Protein AF-A0A183U6B3-F1 (afdb_monomer_lite)

Radius of gyration: 12.46 Å; chains: 1; bounding box: 27×21×33 Å

Organism: Toxocara canis (NCBI:txid6265)

Sequence (71 aa):
MLDVIEIFGYDVQPNFSTLQMRRSGTPVATDTLDKSKWFYNAEKRIVHIETKNFIDLCSDGDVEISWKNIL

Foldseek 3Di:
DDFKDKDFPAADFFDCVQKWKDQVNHTDDCVPFDQVPWGADNVRRMTMGGTPCPDDCVPSPDMDIDGDDDD

Secondary structure (DSSP, 8-state):
-EEEEEEES--S---GGG-EEEETTEEE--SSS--TT-EEETTTTEEEEEEEEEE-TTTS-SEEEE-----

pLDDT: mean 92.71, std 5.54, range [63.34, 98.5]

Structure (mmCIF, N/CA/C/O backbone):
data_AF-A0A183U6B3-F1
#
_entry.id   AF-A0A183U6B3-F1
#
loop_
_atom_site.group_PDB
_atom_site.id
_atom_site.type_symbol
_atom_site.label_atom_id
_atom_site.label_alt_id
_atom_site.label_comp_id
_atom_site.label_asym_id
_atom_site.label_entity_id
_atom_site.label_seq_id
_atom_site.pdbx_PDB_ins_code
_atom_site.Cartn_x
_atom_site.Cartn_y
_atom_site.Cartn_z
_atom_site.occupancy
_atom_site.B_iso_or_equiv
_atom_site.auth_seq_id
_atom_site.auth_comp_id
_atom_site.auth_asym_id
_atom_site.auth_atom_id
_atom_site.pdbx_PDB_model_num
ATOM 1 N N . MET A 1 1 ? 0.445 6.737 -14.120 1.00 88.06 1 MET A N 1
ATOM 2 C CA . MET A 1 1 ? 1.036 6.699 -12.772 1.00 88.06 1 MET A CA 1
ATOM 3 C C . MET A 1 1 ? -0.075 6.691 -11.740 1.00 88.06 1 MET A C 1
ATOM 5 O O . MET A 1 1 ? -0.992 7.496 -11.857 1.00 88.06 1 MET A O 1
ATOM 9 N N . LEU A 1 2 ? -0.017 5.761 -10.796 1.00 90.50 2 LEU A N 1
ATOM 10 C CA . LEU A 1 2 ? -0.895 5.671 -9.639 1.00 90.50 2 LEU A CA 1
ATOM 11 C C . LEU A 1 2 ? -0.069 6.031 -8.403 1.00 90.50 2 LEU A C 1
ATOM 13 O O . LEU A 1 2 ? 0.940 5.381 -8.139 1.00 90.50 2 LEU A O 1
ATOM 17 N N . ASP A 1 3 ? -0.508 7.055 -7.675 1.00 94.94 3 ASP A N 1
ATOM 18 C CA . ASP A 1 3 ? 0.202 7.582 -6.501 1.00 94.94 3 ASP A CA 1
ATOM 19 C C . ASP A 1 3 ? -0.499 7.244 -5.178 1.00 94.94 3 ASP A C 1
ATOM 21 O O . ASP A 1 3 ? 0.137 7.215 -4.125 1.00 94.94 3 ASP A O 1
ATOM 25 N N . VAL A 1 4 ? -1.812 6.991 -5.227 1.00 96.19 4 VAL A N 1
ATOM 26 C CA . VAL A 1 4 ? -2.657 6.785 -4.046 1.00 96.19 4 VAL A CA 1
ATOM 27 C C . VAL A 1 4 ? -3.454 5.495 -4.189 1.00 96.19 4 VAL A C 1
ATOM 29 O O . VAL A 1 4 ? -4.079 5.256 -5.222 1.00 96.19 4 VAL A O 1
ATOM 32 N N . ILE A 1 5 ? -3.459 4.688 -3.130 1.00 96.00 5 ILE A N 1
ATOM 33 C CA . ILE A 1 5 ? -4.339 3.532 -2.957 1.00 96.00 5 ILE A CA 1
ATOM 34 C C . ILE A 1 5 ? -5.122 3.721 -1.659 1.00 96.00 5 ILE A C 1
ATOM 36 O O . ILE A 1 5 ? -4.534 3.902 -0.591 1.00 96.00 5 ILE A O 1
ATOM 40 N N . GLU A 1 6 ? -6.448 3.626 -1.751 1.00 97.62 6 GLU A N 1
ATOM 41 C CA . GLU A 1 6 ? -7.338 3.604 -0.592 1.00 97.62 6 GLU A CA 1
ATOM 42 C C . GLU A 1 6 ? -8.142 2.306 -0.557 1.00 97.62 6 GLU A C 1
ATOM 44 O O . GLU A 1 6 ? -8.753 1.907 -1.550 1.00 97.62 6 GLU A O 1
ATOM 49 N N . ILE A 1 7 ? -8.140 1.644 0.602 1.00 97.69 7 ILE A N 1
ATOM 50 C CA . ILE A 1 7 ? -8.900 0.414 0.843 1.00 97.69 7 ILE A CA 1
ATOM 51 C C . ILE A 1 7 ? -9.937 0.703 1.917 1.00 97.69 7 ILE A C 1
ATOM 53 O O . ILE A 1 7 ? -9.593 1.002 3.061 1.00 97.69 7 ILE A O 1
ATOM 57 N N . PHE A 1 8 ? -11.206 0.605 1.534 1.00 98.00 8 PHE A N 1
ATOM 58 C CA . PHE A 1 8 ? -12.356 0.901 2.383 1.00 98.00 8 PHE A CA 1
ATOM 59 C C . PHE A 1 8 ? -12.883 -0.362 3.063 1.00 98.00 8 PHE A C 1
ATOM 61 O O . PHE A 1 8 ? -12.843 -1.450 2.490 1.00 98.00 8 PHE A O 1
ATOM 68 N N . GLY A 1 9 ? -13.418 -0.207 4.275 1.00 97.19 9 GLY A N 1
ATOM 69 C CA . GLY A 1 9 ? -13.980 -1.316 5.047 1.00 97.19 9 GLY A CA 1
ATOM 70 C C . GLY A 1 9 ? -12.924 -2.287 5.579 1.00 97.19 9 GLY A C 1
ATOM 71 O O . GLY A 1 9 ? -13.239 -3.442 5.844 1.00 97.19 9 GLY A O 1
ATOM 72 N N . TYR A 1 10 ? -11.677 -1.840 5.732 1.00 96.12 10 TYR A N 1
ATOM 73 C CA . TYR A 1 10 ? -10.584 -2.673 6.223 1.00 96.12 10 TYR A CA 1
ATOM 74 C C . TYR A 1 10 ? -10.700 -2.859 7.744 1.00 96.12 10 TYR A C 1
ATOM 76 O O . TYR A 1 10 ? -10.804 -1.880 8.475 1.00 96.12 10 TYR A O 1
ATOM 84 N N . ASP A 1 11 ? -10.741 -4.102 8.223 1.00 93.44 11 ASP A N 1
ATOM 85 C CA . ASP A 1 11 ? -11.181 -4.416 9.596 1.00 93.44 11 ASP A CA 1
ATOM 86 C C . ASP A 1 11 ? -10.116 -4.278 10.683 1.00 93.44 11 ASP A C 1
ATOM 88 O O . ASP A 1 11 ? -10.440 -4.131 11.860 1.00 93.44 11 ASP A O 1
ATOM 92 N N . VAL A 1 12 ? -8.844 -4.356 10.310 1.00 94.12 12 VAL A N 1
ATOM 93 C CA . VAL A 1 12 ? -7.738 -4.494 11.262 1.00 94.12 12 VAL A CA 1
ATOM 94 C C . VAL A 1 12 ? -6.631 -3.505 10.948 1.00 94.12 12 VAL A C 1
ATOM 96 O O . VAL A 1 12 ? -6.476 -3.082 9.808 1.00 94.12 12 VAL A O 1
ATOM 99 N N . GLN A 1 13 ? -5.820 -3.149 11.943 1.00 94.50 13 GLN A N 1
ATOM 100 C CA . GLN A 1 13 ? -4.639 -2.321 11.705 1.00 94.50 13 GLN A CA 1
ATOM 101 C C . GLN A 1 13 ? -3.701 -3.038 10.706 1.00 94.50 13 GLN A C 1
ATOM 103 O O . GLN A 1 13 ? -3.224 -4.136 11.011 1.00 94.50 13 GLN A O 1
ATOM 108 N N . PRO A 1 14 ? -3.405 -2.456 9.526 1.00 95.75 14 PRO A N 1
ATOM 109 C CA . PRO A 1 14 ? -2.481 -3.055 8.575 1.00 95.75 14 PRO A CA 1
ATOM 110 C C . PRO A 1 14 ? -1.061 -3.088 9.145 1.00 95.75 14 PRO A C 1
ATOM 112 O O . PRO A 1 14 ? -0.579 -2.104 9.715 1.00 95.75 14 PRO A O 1
ATOM 115 N N . ASN A 1 15 ? -0.369 -4.210 8.945 1.00 94.50 15 ASN A N 1
ATOM 116 C CA . ASN A 1 15 ? 1.033 -4.357 9.323 1.00 94.50 15 ASN A CA 1
ATOM 117 C C . ASN A 1 15 ? 1.963 -4.227 8.105 1.00 94.50 15 ASN A C 1
ATOM 119 O O . ASN A 1 15 ? 2.432 -5.217 7.534 1.00 94.50 15 ASN A O 1
ATOM 123 N N . PHE A 1 16 ? 2.287 -2.984 7.747 1.00 93.19 16 PHE A N 1
ATOM 124 C CA . PHE A 1 16 ? 3.162 -2.664 6.614 1.00 93.19 16 PHE A CA 1
ATOM 125 C C . PHE A 1 16 ? 4.630 -3.087 6.786 1.00 93.19 16 PHE A C 1
ATOM 127 O O . PHE A 1 16 ? 5.398 -2.995 5.826 1.00 93.19 16 PHE A O 1
ATOM 134 N N . SER A 1 17 ? 5.044 -3.564 7.968 1.00 91.38 17 SER A N 1
ATOM 135 C CA . SER A 1 17 ? 6.385 -4.149 8.146 1.00 91.38 17 SER A CA 1
ATOM 136 C C . SER A 1 17 ? 6.543 -5.483 7.407 1.00 91.38 17 SER A C 1
ATOM 138 O O . SER A 1 17 ? 7.655 -5.877 7.074 1.00 91.38 17 SER A O 1
ATOM 140 N N . THR A 1 18 ? 5.427 -6.153 7.102 1.00 93.88 18 THR A N 1
ATOM 141 C CA . THR A 1 18 ? 5.389 -7.428 6.366 1.00 93.88 18 THR A CA 1
ATOM 142 C C . THR A 1 18 ? 5.131 -7.247 4.872 1.00 93.88 18 THR A C 1
ATOM 144 O O . THR A 1 18 ? 4.870 -8.228 4.175 1.00 93.88 18 THR A O 1
ATOM 147 N N . LEU A 1 19 ? 5.154 -6.000 4.392 1.00 95.31 19 LEU A N 1
ATOM 148 C CA . LEU A 1 19 ? 4.803 -5.684 3.020 1.00 95.31 19 LEU A CA 1
ATOM 149 C C . LEU A 1 19 ? 5.773 -6.336 2.034 1.00 95.31 19 LEU A C 1
ATOM 151 O O . LEU A 1 19 ? 6.989 -6.273 2.197 1.00 95.31 19 LEU A O 1
ATOM 155 N N . GLN A 1 20 ? 5.205 -6.920 0.988 1.00 95.81 20 GLN A N 1
ATOM 156 C CA . GLN A 1 20 ? 5.904 -7.444 -0.172 1.00 95.81 20 GLN A CA 1
ATOM 157 C C . GLN A 1 20 ? 5.305 -6.813 -1.426 1.00 95.81 20 GLN A C 1
ATOM 159 O O . GLN A 1 20 ? 4.091 -6.624 -1.520 1.00 95.81 20 GLN A O 1
ATOM 164 N N . MET A 1 21 ? 6.168 -6.497 -2.388 1.00 94.81 21 MET A N 1
ATOM 165 C CA . MET A 1 21 ? 5.768 -5.986 -3.692 1.00 94.81 21 MET A CA 1
ATOM 166 C C . MET A 1 21 ? 6.435 -6.807 -4.791 1.00 94.81 21 MET A C 1
ATOM 168 O O . MET A 1 21 ? 7.624 -7.130 -4.702 1.00 94.81 21 MET A O 1
ATOM 172 N N . ARG A 1 22 ? 5.678 -7.127 -5.839 1.00 94.81 22 ARG A N 1
ATOM 173 C CA . ARG A 1 22 ? 6.190 -7.745 -7.064 1.00 94.81 22 ARG A CA 1
ATOM 174 C C . ARG A 1 22 ? 5.724 -6.958 -8.278 1.00 94.81 22 ARG A C 1
ATOM 176 O O . ARG A 1 22 ? 4.592 -6.485 -8.306 1.00 94.81 22 ARG A O 1
ATOM 183 N N . ARG A 1 23 ? 6.585 -6.864 -9.289 1.00 92.69 23 ARG A N 1
ATOM 184 C CA . ARG A 1 23 ? 6.257 -6.340 -10.621 1.00 92.69 23 ARG A CA 1
ATOM 185 C C . ARG A 1 23 ? 6.523 -7.431 -11.642 1.00 92.69 23 ARG A C 1
ATOM 187 O O . ARG A 1 23 ? 7.646 -7.929 -11.731 1.00 92.69 23 ARG A O 1
ATOM 194 N N . SER A 1 24 ? 5.478 -7.868 -12.338 1.00 90.06 24 SER A N 1
ATOM 195 C CA . SER A 1 24 ? 5.518 -8.997 -13.274 1.00 90.06 24 SER A CA 1
ATOM 196 C C . SER A 1 24 ? 6.219 -10.230 -12.669 1.00 90.06 24 SER A C 1
ATOM 198 O O . SER A 1 24 ? 7.131 -10.814 -13.249 1.00 90.06 24 SER A O 1
ATOM 200 N N . GLY A 1 25 ? 5.857 -10.568 -11.424 1.00 91.00 25 GLY A N 1
ATOM 201 C CA . GLY A 1 25 ? 6.421 -11.688 -10.655 1.00 91.00 25 GLY A CA 1
ATOM 202 C C . GLY A 1 25 ? 7.781 -11.430 -9.987 1.00 91.00 25 GLY A C 1
ATOM 203 O O . GLY A 1 25 ? 8.142 -12.157 -9.054 1.00 91.00 25 GLY A O 1
ATOM 204 N N . THR A 1 26 ? 8.506 -10.380 -10.380 1.00 92.44 26 THR A N 1
ATOM 205 C CA . THR A 1 26 ? 9.831 -10.044 -9.834 1.00 92.44 26 THR A CA 1
ATOM 206 C C . THR A 1 26 ? 9.695 -9.264 -8.523 1.00 92.44 26 THR A C 1
ATOM 208 O O . THR A 1 26 ? 9.024 -8.230 -8.517 1.00 92.44 26 THR A O 1
ATOM 211 N N . PRO A 1 27 ? 10.304 -9.715 -7.407 1.00 94.38 27 PRO A N 1
ATOM 212 C CA . PRO A 1 27 ? 10.307 -8.963 -6.154 1.00 94.38 27 PRO A CA 1
ATOM 213 C C . PRO A 1 27 ? 10.951 -7.584 -6.309 1.00 94.38 27 PRO A C 1
ATOM 215 O O . PRO A 1 27 ? 12.002 -7.452 -6.935 1.00 94.38 27 PRO A O 1
ATOM 218 N N . VAL A 1 28 ? 10.341 -6.574 -5.694 1.00 91.62 28 VAL A N 1
ATOM 219 C CA . VAL A 1 28 ? 10.852 -5.199 -5.662 1.00 91.62 28 VAL A CA 1
ATOM 220 C C . VAL A 1 28 ? 11.253 -4.847 -4.235 1.00 91.62 28 VAL A C 1
ATOM 222 O O . VAL A 1 28 ? 10.571 -5.220 -3.282 1.00 91.62 28 VAL A O 1
ATOM 225 N N . ALA A 1 29 ? 12.368 -4.134 -4.082 1.00 90.12 29 ALA A N 1
ATOM 226 C CA . ALA A 1 29 ? 12.815 -3.639 -2.787 1.00 90.12 29 ALA A CA 1
ATOM 227 C C . ALA A 1 29 ? 11.843 -2.563 -2.264 1.00 90.12 29 ALA A C 1
ATOM 229 O O . ALA A 1 29 ? 11.588 -1.564 -2.933 1.00 90.12 29 ALA A O 1
ATOM 230 N N . THR A 1 30 ? 11.268 -2.784 -1.081 1.00 88.38 30 THR A N 1
ATOM 231 C CA . THR A 1 30 ? 10.212 -1.931 -0.492 1.00 88.38 30 THR A CA 1
ATOM 232 C C . THR A 1 30 ? 10.696 -1.079 0.682 1.00 88.38 30 THR A C 1
ATOM 234 O O . THR A 1 30 ? 9.913 -0.357 1.299 1.00 88.38 30 THR A O 1
ATOM 237 N N . ASP A 1 31 ? 11.968 -1.215 1.037 1.00 85.56 31 ASP A N 1
ATOM 238 C CA . ASP A 1 31 ? 12.693 -0.443 2.050 1.00 85.56 31 ASP A CA 1
ATOM 239 C C . ASP A 1 31 ? 12.943 1.007 1.611 1.00 85.56 31 ASP A C 1
ATOM 241 O O . ASP A 1 31 ? 13.023 1.899 2.449 1.00 85.56 31 ASP A O 1
ATOM 245 N N . THR A 1 32 ? 12.994 1.244 0.300 1.00 85.31 32 THR A N 1
ATOM 246 C CA . THR A 1 32 ? 13.166 2.574 -0.308 1.00 85.31 32 THR A CA 1
ATOM 247 C C . THR A 1 32 ? 11.861 3.345 -0.524 1.00 85.31 32 THR A C 1
ATOM 249 O O . THR A 1 32 ? 11.899 4.513 -0.909 1.00 85.31 32 THR A O 1
ATOM 252 N N . LEU A 1 33 ? 10.703 2.721 -0.282 1.00 90.25 33 LEU A N 1
ATOM 253 C CA . LEU A 1 33 ? 9.410 3.390 -0.422 1.00 90.25 33 LEU A CA 1
ATOM 254 C C . LEU A 1 33 ? 9.243 4.452 0.668 1.00 90.25 33 LEU A C 1
ATOM 256 O O . LEU A 1 33 ? 9.364 4.158 1.858 1.00 90.25 33 LEU A O 1
ATOM 260 N N . ASP A 1 34 ? 8.889 5.671 0.263 1.00 91.75 34 ASP A N 1
ATOM 261 C CA . ASP A 1 34 ? 8.449 6.700 1.200 1.00 91.75 34 ASP A CA 1
ATOM 262 C C . ASP A 1 34 ? 7.059 6.337 1.740 1.00 91.75 34 ASP A C 1
ATOM 264 O O . ASP A 1 34 ? 6.056 6.404 1.023 1.00 91.75 34 ASP A O 1
ATOM 268 N N . LYS A 1 35 ? 7.029 5.932 3.015 1.00 92.56 35 LYS A N 1
ATOM 269 C CA . LYS A 1 35 ? 5.822 5.550 3.761 1.00 92.56 35 LYS A CA 1
ATOM 270 C C . LYS A 1 35 ? 5.324 6.657 4.696 1.00 92.56 35 LYS A C 1
ATOM 272 O O . LYS A 1 35 ? 4.445 6.405 5.515 1.00 92.56 35 LYS A O 1
ATOM 277 N N . SER A 1 36 ? 5.871 7.875 4.614 1.00 94.44 36 SER A N 1
ATOM 278 C CA . SER A 1 36 ? 5.548 8.981 5.536 1.00 94.44 36 SER A CA 1
ATOM 279 C C . SER A 1 36 ? 4.069 9.375 5.539 1.00 94.44 36 SER A C 1
ATOM 281 O O . SER A 1 36 ? 3.567 9.883 6.540 1.00 94.44 36 SER A O 1
ATOM 283 N N . LYS A 1 37 ? 3.365 9.111 4.436 1.00 96.88 37 LYS A N 1
ATOM 284 C CA . LYS A 1 37 ? 1.932 9.377 4.275 1.00 96.88 37 LYS A CA 1
ATOM 285 C C . LYS A 1 37 ? 1.057 8.132 4.374 1.00 96.88 37 LYS A C 1
ATOM 287 O O . LYS A 1 37 ? -0.119 8.189 4.044 1.00 96.88 37 LYS A O 1
ATOM 292 N N . TRP A 1 38 ? 1.601 6.999 4.802 1.00 96.75 38 TRP A N 1
ATOM 293 C CA . TRP A 1 38 ? 0.826 5.770 4.921 1.00 96.75 38 TRP A CA 1
ATOM 294 C C . TRP A 1 38 ? 0.193 5.699 6.300 1.00 96.75 38 TRP A C 1
ATOM 296 O O . TRP A 1 38 ? 0.887 5.781 7.314 1.00 96.75 38 TRP A O 1
ATOM 306 N N . PHE A 1 39 ? -1.121 5.520 6.358 1.00 97.06 39 PHE A N 1
ATOM 307 C CA . PHE A 1 39 ? -1.825 5.440 7.631 1.00 97.06 39 PHE A CA 1
ATOM 308 C C . PHE A 1 39 ? -3.096 4.601 7.535 1.00 97.06 39 PHE A C 1
ATOM 310 O O . PHE A 1 39 ? -3.615 4.306 6.459 1.00 97.06 39 PHE A O 1
ATOM 317 N N . TYR A 1 40 ? -3.603 4.217 8.703 1.00 97.88 40 TYR A N 1
ATOM 318 C CA . TYR A 1 40 ? -4.904 3.584 8.849 1.00 97.88 40 TYR A CA 1
ATOM 319 C C . TYR A 1 40 ? -5.807 4.485 9.681 1.00 97.88 40 TYR A C 1
ATOM 321 O O . TYR A 1 40 ? -5.468 4.849 10.807 1.00 97.88 40 TYR A O 1
ATOM 329 N N . ASN A 1 41 ? -6.955 4.854 9.122 1.00 97.75 41 ASN A N 1
ATOM 330 C CA . ASN A 1 41 ? -8.015 5.526 9.855 1.00 97.75 41 ASN A CA 1
ATOM 331 C C . ASN A 1 41 ? -8.983 4.465 10.393 1.00 97.75 41 ASN A C 1
ATOM 333 O O . ASN A 1 41 ? -9.825 3.962 9.648 1.00 97.75 41 ASN A O 1
ATOM 337 N N . ALA A 1 42 ? -8.867 4.145 11.684 1.00 96.44 42 ALA A N 1
ATOM 338 C CA . ALA A 1 42 ? -9.684 3.122 12.333 1.00 96.44 42 ALA A CA 1
ATOM 339 C C . ALA A 1 42 ? -11.172 3.498 12.432 1.00 96.44 42 ALA A C 1
ATOM 341 O O . ALA A 1 42 ? -12.026 2.629 12.284 1.00 96.44 42 ALA A O 1
ATOM 342 N N . GLU A 1 43 ? -11.495 4.781 12.623 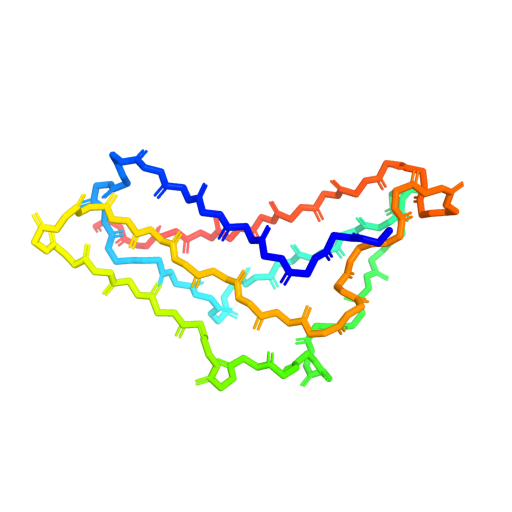1.00 97.44 43 GLU A N 1
ATOM 343 C CA . GLU A 1 43 ? -12.886 5.254 12.709 1.00 97.44 43 GLU A CA 1
ATOM 344 C C . GLU A 1 43 ? -13.633 5.050 11.389 1.00 97.44 43 GLU A C 1
ATOM 346 O O . GLU A 1 43 ? -14.796 4.654 11.370 1.00 97.44 43 GLU A O 1
ATOM 351 N N . LYS A 1 44 ? -12.948 5.305 10.270 1.00 97.69 44 LYS A N 1
ATOM 352 C CA . LYS A 1 44 ? -13.507 5.168 8.920 1.00 97.69 44 LYS A CA 1
ATOM 353 C C . LYS A 1 44 ? -13.234 3.805 8.286 1.00 97.69 44 LYS A C 1
ATOM 355 O O . LYS A 1 44 ? -13.778 3.532 7.220 1.00 97.69 44 LYS A O 1
ATOM 360 N N . ARG A 1 45 ? -12.406 2.964 8.918 1.00 97.75 45 ARG A N 1
ATOM 361 C CA . ARG A 1 45 ? -11.921 1.681 8.379 1.00 97.75 45 ARG A CA 1
ATOM 362 C C . ARG A 1 45 ? -11.276 1.847 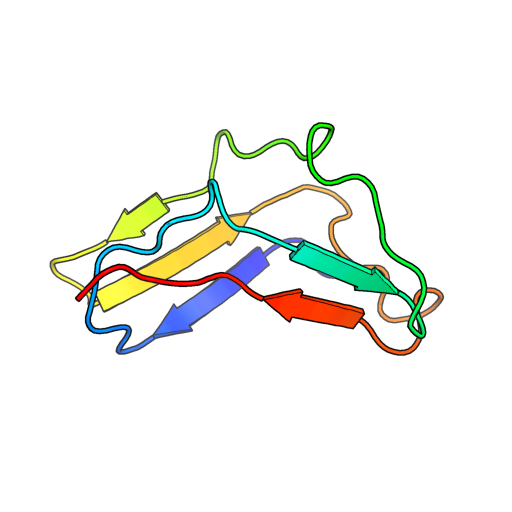6.998 1.00 97.75 45 ARG A C 1
ATOM 364 O O . ARG A 1 45 ? -11.591 1.113 6.061 1.00 97.75 45 ARG A O 1
ATOM 371 N N . ILE A 1 46 ? -10.406 2.851 6.865 1.00 98.50 46 ILE A N 1
ATOM 372 C CA . ILE A 1 46 ? -9.715 3.178 5.607 1.00 98.50 46 ILE A CA 1
ATOM 373 C C . ILE A 1 46 ? -8.214 2.984 5.777 1.00 98.50 46 ILE A C 1
ATOM 375 O O . ILE A 1 46 ? -7.599 3.606 6.644 1.00 98.50 46 ILE A O 1
ATOM 379 N N . VAL A 1 47 ? -7.621 2.163 4.914 1.00 98.25 47 VAL A N 1
ATOM 380 C CA . VAL A 1 47 ? -6.171 2.128 4.700 1.00 98.25 47 VAL A CA 1
ATOM 381 C C . VAL A 1 47 ? -5.832 3.126 3.607 1.00 98.25 47 VAL A C 1
ATOM 383 O O . VAL A 1 47 ? -6.394 3.035 2.519 1.00 98.25 47 VAL A O 1
ATOM 386 N N . HIS A 1 48 ? -4.916 4.045 3.892 1.00 98.12 48 HIS A N 1
ATOM 387 C CA . HIS A 1 48 ? -4.431 5.037 2.945 1.00 98.12 48 HIS A CA 1
ATOM 388 C C . HIS A 1 48 ? -2.935 4.826 2.699 1.00 98.12 48 HIS A C 1
ATOM 390 O O . HIS A 1 48 ? -2.133 4.779 3.637 1.00 98.12 48 HIS A O 1
ATOM 396 N N . ILE A 1 49 ? -2.574 4.683 1.428 1.00 97.44 49 ILE A N 1
ATOM 397 C CA . ILE A 1 49 ? -1.210 4.495 0.941 1.00 97.44 49 ILE A CA 1
ATOM 398 C C . ILE A 1 49 ? -0.969 5.578 -0.104 1.00 97.44 49 ILE A C 1
ATOM 400 O O . ILE A 1 49 ? -1.551 5.526 -1.183 1.00 97.44 49 ILE A O 1
ATOM 404 N N . GLU A 1 50 ? -0.104 6.538 0.208 1.00 97.00 50 GLU A N 1
ATOM 405 C CA . GLU A 1 50 ? 0.333 7.563 -0.740 1.00 97.00 50 GLU A CA 1
ATOM 406 C C . GLU A 1 50 ? 1.853 7.514 -0.879 1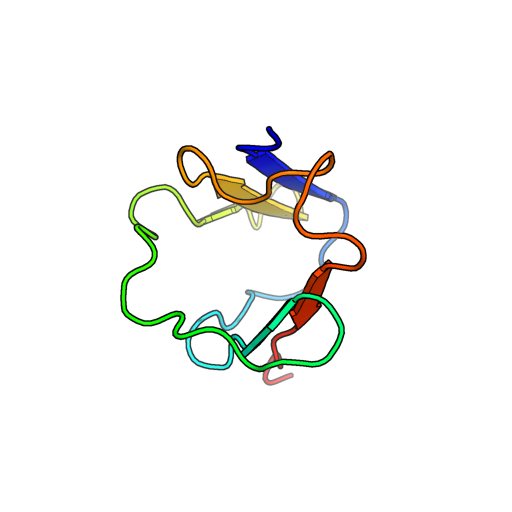.00 97.00 50 GLU A C 1
ATOM 408 O O . GLU A 1 50 ? 2.593 7.712 0.088 1.00 97.00 50 GLU A O 1
ATOM 413 N N . THR A 1 51 ? 2.314 7.270 -2.103 1.00 94.50 51 THR A N 1
ATOM 414 C CA . THR A 1 51 ? 3.724 7.325 -2.489 1.00 94.50 51 THR A CA 1
ATOM 415 C C . THR A 1 51 ? 3.802 7.923 -3.888 1.00 94.50 51 THR A C 1
ATOM 417 O O . THR A 1 51 ? 3.105 7.501 -4.804 1.00 94.50 51 THR A O 1
ATOM 420 N N . LYS A 1 52 ? 4.662 8.923 -4.086 1.00 92.12 52 LYS A N 1
ATOM 421 C CA . LYS A 1 52 ? 4.821 9.538 -5.407 1.00 92.12 52 LYS A CA 1
ATOM 422 C C . LYS A 1 52 ? 5.396 8.529 -6.402 1.00 92.12 52 LYS A C 1
ATOM 424 O O . LYS A 1 52 ? 6.406 7.894 -6.109 1.00 92.12 52 LYS A O 1
ATOM 429 N N . ASN A 1 53 ? 4.817 8.466 -7.596 1.00 89.50 53 ASN A N 1
ATOM 430 C CA . ASN A 1 53 ? 5.200 7.543 -8.658 1.00 89.50 53 ASN A CA 1
ATOM 431 C C . ASN A 1 53 ? 5.184 6.074 -8.211 1.00 89.50 53 ASN A C 1
ATOM 433 O O . ASN A 1 53 ? 6.100 5.317 -8.538 1.00 89.50 53 ASN A O 1
ATOM 437 N N . PHE A 1 54 ? 4.187 5.683 -7.413 1.00 92.25 54 PHE A N 1
ATOM 438 C CA . PHE A 1 54 ? 4.200 4.378 -6.758 1.00 92.25 54 PHE A CA 1
ATOM 439 C C . PHE A 1 54 ? 4.123 3.220 -7.760 1.00 92.25 54 PHE A C 1
ATOM 441 O O . PHE A 1 54 ? 4.949 2.301 -7.723 1.00 92.25 54 PHE A O 1
ATOM 448 N N . ILE A 1 55 ? 3.141 3.281 -8.663 1.00 91.62 55 ILE A N 1
ATOM 449 C CA . ILE A 1 55 ? 2.904 2.259 -9.684 1.00 91.62 55 ILE A CA 1
ATOM 450 C C . ILE A 1 55 ? 2.726 2.921 -11.046 1.00 91.62 55 ILE A C 1
ATOM 452 O O . ILE A 1 55 ? 1.820 3.739 -11.247 1.00 91.62 55 ILE A O 1
ATOM 456 N N . ASP A 1 56 ? 3.532 2.516 -12.020 1.00 90.75 56 ASP A N 1
ATOM 457 C CA . ASP A 1 56 ? 3.319 2.889 -13.408 1.00 90.75 56 ASP A CA 1
ATOM 458 C C . ASP A 1 56 ? 2.477 1.835 -14.132 1.00 90.75 56 ASP A C 1
ATOM 460 O O . ASP A 1 56 ? 2.987 0.873 -14.695 1.00 90.75 56 ASP A O 1
ATOM 464 N N . LEU A 1 57 ? 1.162 2.059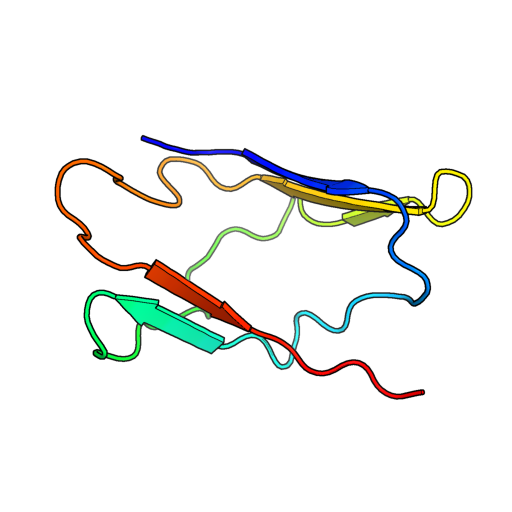 -14.167 1.00 83.19 57 LEU A N 1
ATOM 465 C CA . LEU A 1 57 ? 0.202 1.180 -14.847 1.00 83.19 57 LEU A CA 1
ATOM 466 C C . LEU A 1 57 ? 0.473 0.995 -16.354 1.00 83.19 57 LEU A C 1
ATOM 468 O O . LEU A 1 57 ? -0.089 0.086 -16.956 1.00 83.19 57 LEU A O 1
ATOM 472 N N . CYS A 1 58 ? 1.298 1.843 -16.978 1.00 86.25 58 CYS A N 1
ATOM 473 C CA . CYS A 1 58 ? 1.655 1.700 -18.388 1.00 86.25 58 CYS A CA 1
ATOM 474 C C . CYS A 1 58 ? 2.835 0.745 -18.616 1.00 86.25 58 CYS A C 1
ATOM 476 O O . CYS A 1 58 ? 2.918 0.143 -19.685 1.00 86.25 58 CYS A O 1
ATOM 478 N N . SER A 1 59 ? 3.764 0.643 -17.660 1.00 85.69 59 SER A N 1
ATOM 479 C CA . SER A 1 59 ? 5.055 -0.034 -17.855 1.00 85.69 59 SER A CA 1
ATOM 480 C C . SER A 1 59 ? 5.319 -1.178 -16.878 1.00 85.69 59 SER A C 1
ATOM 482 O O . SER A 1 59 ? 6.019 -2.123 -17.237 1.00 85.69 59 SER A O 1
ATOM 484 N N . ASP A 1 60 ? 4.730 -1.146 -15.682 1.00 80.81 60 ASP A N 1
ATOM 485 C CA . ASP A 1 60 ? 4.970 -2.154 -14.646 1.00 80.81 60 ASP A CA 1
ATOM 486 C C . ASP A 1 60 ? 4.199 -3.469 -14.895 1.00 80.81 60 ASP A C 1
ATOM 488 O O . ASP A 1 60 ? 4.468 -4.477 -14.233 1.00 80.81 60 ASP A O 1
ATOM 492 N N . GLY A 1 61 ? 3.281 -3.483 -15.872 1.00 84.50 61 GLY A N 1
ATOM 493 C CA . GLY A 1 61 ? 2.443 -4.637 -16.192 1.00 84.50 61 GLY A CA 1
ATOM 494 C C . GLY A 1 61 ? 1.572 -5.024 -14.997 1.00 84.50 61 GLY A C 1
ATOM 495 O O . GLY A 1 61 ? 0.778 -4.214 -14.518 1.00 84.50 61 GLY A O 1
ATOM 496 N N . ASP A 1 62 ? 1.756 -6.247 -14.498 1.00 90.31 62 ASP A N 1
ATOM 497 C CA . ASP A 1 62 ? 1.096 -6.719 -13.281 1.00 90.31 62 ASP A CA 1
ATOM 498 C C . ASP A 1 62 ? 1.865 -6.279 -12.032 1.00 90.31 62 ASP A C 1
ATOM 500 O O . ASP A 1 62 ? 3.052 -6.581 -11.873 1.00 90.31 62 ASP A O 1
ATOM 504 N N . VAL A 1 63 ? 1.173 -5.626 -11.098 1.00 93.06 63 VAL A N 1
ATOM 505 C CA . VAL A 1 63 ? 1.738 -5.241 -9.800 1.00 93.06 63 VAL A CA 1
ATOM 506 C C . VAL A 1 63 ? 0.978 -5.919 -8.673 1.00 93.06 63 VAL A C 1
ATOM 508 O O . VAL A 1 63 ? -0.228 -5.745 -8.523 1.00 93.06 63 VAL A O 1
ATOM 511 N N . GLU A 1 64 ? 1.706 -6.671 -7.852 1.00 94.62 64 GLU A N 1
ATOM 512 C CA . GLU A 1 64 ? 1.184 -7.312 -6.648 1.00 94.62 64 GLU A CA 1
ATOM 513 C C . GLU A 1 64 ? 1.729 -6.587 -5.419 1.00 94.62 64 GLU A C 1
ATOM 515 O O . GLU A 1 64 ? 2.941 -6.402 -5.285 1.00 94.62 64 GLU A O 1
ATOM 520 N N . ILE A 1 65 ? 0.835 -6.204 -4.509 1.00 94.44 65 ILE A N 1
ATOM 521 C CA . ILE A 1 65 ? 1.178 -5.671 -3.190 1.00 94.44 65 ILE A CA 1
ATOM 522 C C . ILE A 1 65 ? 0.453 -6.528 -2.161 1.00 94.44 65 ILE A C 1
ATOM 524 O O . ILE A 1 65 ? -0.763 -6.696 -2.231 1.00 94.44 65 ILE A O 1
ATOM 528 N N . SER A 1 66 ? 1.192 -7.071 -1.199 1.00 95.50 66 SER A N 1
ATOM 529 C CA . SER A 1 66 ? 0.628 -7.899 -0.136 1.00 95.50 66 SER A CA 1
ATOM 530 C C . SER A 1 66 ? 1.279 -7.598 1.208 1.00 95.50 66 SER A C 1
ATOM 532 O O . SER A 1 66 ? 2.423 -7.160 1.284 1.00 95.50 66 SER A O 1
ATOM 534 N N . TRP A 1 67 ? 0.538 -7.811 2.290 1.00 95.12 67 TRP A N 1
ATOM 535 C CA . TRP A 1 67 ? 1.031 -7.770 3.666 1.00 95.12 67 TRP A CA 1
ATOM 536 C C . TRP A 1 67 ? 0.183 -8.712 4.523 1.00 95.12 67 TRP A C 1
ATOM 538 O O . TRP A 1 67 ? -0.909 -9.125 4.129 1.00 95.12 67 TRP A O 1
ATOM 548 N N . LYS A 1 68 ? 0.690 -9.085 5.698 1.00 95.25 68 LYS A N 1
ATOM 549 C CA . LYS A 1 68 ? 0.016 -9.976 6.648 1.00 95.25 68 LYS A CA 1
ATOM 550 C C . LYS A 1 68 ? -0.346 -9.211 7.909 1.00 95.25 68 LYS A C 1
ATOM 552 O O . LYS A 1 68 ? 0.531 -8.666 8.573 1.00 95.25 68 LYS A O 1
ATOM 557 N N . ASN A 1 69 ? -1.623 -9.222 8.273 1.00 91.44 69 ASN A N 1
ATOM 558 C CA . ASN A 1 69 ? -2.052 -8.731 9.580 1.00 91.44 69 ASN A CA 1
ATOM 559 C C . ASN A 1 69 ? -1.901 -9.854 10.608 1.00 91.44 69 ASN A C 1
ATOM 561 O O . ASN A 1 69 ? -2.087 -11.027 10.281 1.00 91.44 69 ASN A O 1
ATOM 565 N N . ILE A 1 70 ? -1.574 -9.488 11.842 1.00 79.12 70 ILE A N 1
ATOM 566 C CA . ILE A 1 70 ? -1.697 -10.395 12.982 1.00 79.12 70 ILE A CA 1
ATOM 567 C C . ILE A 1 70 ? -3.086 -10.127 13.561 1.00 79.12 70 ILE A C 1
ATOM 569 O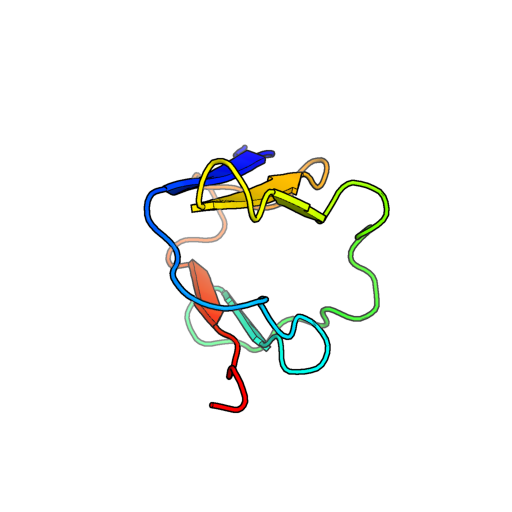 O . ILE A 1 70 ? -3.403 -8.971 13.846 1.00 79.12 70 ILE A O 1
ATOM 573 N N . LEU A 1 71 ? -3.912 -11.173 13.613 1.00 63.34 71 LEU A N 1
ATOM 574 C CA . LEU A 1 71 ? -5.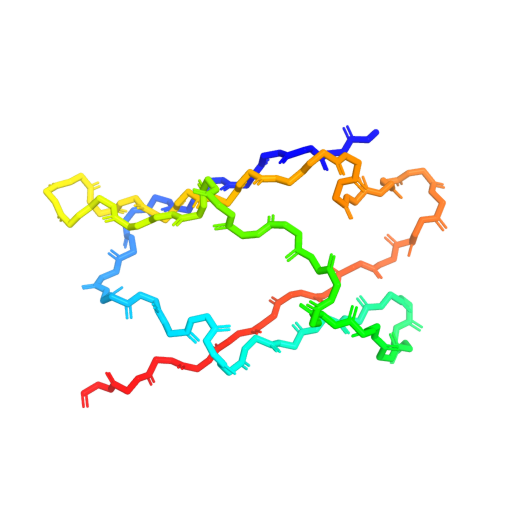250 -11.149 14.207 1.00 63.34 71 LEU A CA 1
ATOM 575 C C . LEU A 1 71 ? -5.167 -11.309 15.726 1.00 63.34 71 LEU A C 1
ATOM 577 O O . LEU A 1 71 ? -4.288 -12.081 16.175 1.00 63.34 71 LEU A O 1
#